Protein AF-A0A7V8JTK0-F1 (afdb_monomer_lite)

pLDDT: mean 87.04, std 17.35, range [39.47, 98.44]

Structure (mmCIF, N/CA/C/O backbone):
data_AF-A0A7V8JTK0-F1
#
_entry.id   AF-A0A7V8JTK0-F1
#
loop_
_atom_site.group_PDB
_atom_site.id
_atom_site.type_symbol
_atom_site.label_atom_id
_atom_site.label_alt_id
_atom_site.label_comp_id
_atom_site.label_asym_id
_atom_site.label_entity_id
_atom_site.label_seq_id
_atom_site.pdbx_PDB_ins_code
_atom_site.Cartn_x
_atom_site.Cartn_y
_atom_site.Cartn_z
_atom_site.occupancy
_atom_site.B_iso_or_equiv
_atom_site.auth_seq_id
_atom_site.auth_comp_id
_atom_site.auth_asym_id
_atom_site.auth_atom_id
_atom_site.pdbx_PDB_model_num
ATOM 1 N N . MET A 1 1 ? -65.163 29.186 31.761 1.00 43.88 1 MET A N 1
ATOM 2 C CA . MET A 1 1 ? -64.840 27.923 31.057 1.00 43.88 1 MET A CA 1
ATOM 3 C C . MET A 1 1 ? -64.205 28.254 29.710 1.00 43.88 1 MET A C 1
ATOM 5 O O . MET A 1 1 ? -64.921 28.645 28.799 1.00 43.88 1 MET A O 1
ATOM 9 N N . LYS A 1 2 ? -62.877 28.167 29.569 1.00 39.47 2 LYS A N 1
ATOM 10 C CA . LYS A 1 2 ? -62.209 28.242 28.259 1.00 39.47 2 LYS A CA 1
ATOM 11 C C . LYS A 1 2 ? -61.204 27.099 28.179 1.00 39.47 2 LYS A C 1
ATOM 13 O O . LYS A 1 2 ? -60.412 26.904 29.094 1.00 39.47 2 LYS A O 1
ATOM 18 N N . LYS A 1 3 ? -61.397 26.271 27.154 1.00 44.25 3 LYS A N 1
ATOM 19 C CA . LYS A 1 3 ? -60.852 24.924 27.010 1.00 44.25 3 LYS A CA 1
ATOM 20 C C . LYS A 1 3 ? -59.362 24.976 26.684 1.00 44.25 3 LYS A C 1
ATOM 22 O O . LYS A 1 3 ? -58.939 25.712 25.799 1.00 44.25 3 LYS A O 1
ATOM 27 N N . SER A 1 4 ? -58.626 24.159 27.426 1.00 45.88 4 SER A N 1
ATOM 28 C CA . SER A 1 4 ? -57.253 23.747 27.170 1.00 45.88 4 SER A CA 1
ATOM 29 C C . SER A 1 4 ? -57.135 23.122 25.777 1.00 45.88 4 SER A C 1
ATOM 31 O O . SER A 1 4 ? -57.953 22.278 25.411 1.00 45.88 4 SER A O 1
ATOM 33 N N . LEU A 1 5 ? -56.120 23.525 25.013 1.00 52.19 5 LEU A N 1
ATOM 34 C CA . LEU A 1 5 ? -55.656 22.802 23.832 1.00 52.19 5 LEU A CA 1
ATOM 35 C C . LEU A 1 5 ? -54.155 22.558 24.002 1.00 52.19 5 LEU A C 1
ATOM 37 O O . LEU A 1 5 ? -53.323 23.386 23.635 1.00 52.19 5 LEU A O 1
ATOM 41 N N . LEU A 1 6 ? -53.833 21.409 24.601 1.00 48.75 6 LEU A N 1
ATOM 42 C CA . LEU A 1 6 ? -52.505 20.803 24.561 1.00 48.75 6 LEU A CA 1
ATOM 43 C C . LEU A 1 6 ? -52.155 20.511 23.092 1.00 48.75 6 LEU A C 1
ATOM 45 O O . LEU A 1 6 ? -52.825 19.711 22.440 1.00 48.75 6 LEU A O 1
ATOM 49 N N . ARG A 1 7 ? -51.101 21.142 22.570 1.00 47.03 7 ARG A N 1
ATOM 50 C CA . ARG A 1 7 ? -50.445 20.723 21.326 1.00 47.03 7 ARG A CA 1
ATOM 51 C C . ARG A 1 7 ? -49.281 19.809 21.689 1.00 47.03 7 ARG A C 1
ATOM 53 O O . ARG A 1 7 ? -48.195 20.282 22.008 1.00 47.03 7 ARG A O 1
ATOM 60 N N . THR A 1 8 ? -49.518 18.504 21.647 1.00 52.25 8 THR A N 1
ATOM 61 C CA . THR A 1 8 ? -48.459 17.494 21.720 1.00 52.25 8 THR A CA 1
ATOM 62 C C . THR A 1 8 ? -47.742 17.458 20.373 1.00 52.25 8 THR A C 1
ATOM 64 O O . THR A 1 8 ? -48.261 16.912 19.403 1.00 52.25 8 THR A O 1
ATOM 67 N N . ALA A 1 9 ? -46.567 18.079 20.294 1.00 54.28 9 ALA A N 1
ATOM 68 C CA . ALA A 1 9 ? -45.661 17.914 19.165 1.00 54.28 9 ALA A CA 1
ATOM 69 C C . ALA A 1 9 ? -44.878 16.607 19.360 1.00 54.28 9 ALA A C 1
ATOM 71 O O . ALA A 1 9 ? -44.017 16.515 20.232 1.00 54.28 9 ALA A O 1
ATOM 72 N N . ILE A 1 10 ? -45.209 15.583 18.574 1.00 56.12 10 ILE A N 1
ATOM 73 C CA . ILE A 1 10 ? -44.443 14.336 18.516 1.00 56.12 10 ILE A CA 1
ATOM 74 C C . ILE A 1 10 ? -43.213 14.612 17.646 1.00 56.12 10 ILE A C 1
ATOM 76 O O . ILE A 1 10 ? -43.307 14.686 16.423 1.00 56.12 10 ILE A O 1
ATOM 80 N N . LEU A 1 11 ? -42.061 14.799 18.290 1.00 50.91 11 LEU A N 1
ATOM 81 C CA . LEU A 1 11 ? -40.754 14.741 17.641 1.00 50.91 11 LEU A CA 1
ATOM 82 C C . LEU A 1 11 ? -40.481 13.275 17.285 1.00 50.91 11 LEU A C 1
ATOM 84 O O . LEU A 1 11 ? -40.057 12.491 18.132 1.00 50.91 11 LEU A O 1
ATOM 88 N N . LEU A 1 12 ? -40.765 12.889 16.038 1.00 55.31 12 LEU A N 1
ATOM 89 C CA . LEU A 1 12 ? -40.257 11.637 15.484 1.00 55.31 12 LEU A CA 1
ATOM 90 C C . LEU A 1 12 ? -38.754 11.796 15.238 1.00 55.31 12 LEU A C 1
ATOM 92 O O . LEU A 1 12 ? -38.320 12.226 14.172 1.00 55.31 12 LEU A O 1
ATOM 96 N N . SER A 1 13 ? -37.960 11.453 16.246 1.00 51.97 13 SER A N 1
ATOM 97 C CA . SER A 1 13 ? -36.522 11.248 16.106 1.00 51.97 13 SER A CA 1
ATOM 98 C C . SER A 1 13 ? -36.294 9.953 15.327 1.00 51.97 13 SER A C 1
ATOM 100 O O . SER A 1 13 ? -36.211 8.870 15.904 1.00 51.97 13 SER A O 1
ATOM 102 N N . SER A 1 14 ? -36.228 10.041 14.002 1.00 52.00 14 SER A N 1
ATOM 103 C CA . SER A 1 14 ? -35.755 8.945 13.161 1.00 52.00 14 SER A CA 1
ATOM 104 C C . SER A 1 14 ? -34.258 8.745 13.404 1.00 52.00 14 SER A C 1
ATOM 106 O O . SER A 1 14 ? -33.421 9.401 12.785 1.00 52.00 14 SER A O 1
ATOM 108 N N . ALA A 1 15 ? -33.921 7.849 14.332 1.00 54.16 15 ALA A N 1
ATOM 109 C CA . ALA A 1 15 ? -32.590 7.275 14.438 1.00 54.16 15 ALA A CA 1
ATOM 110 C C . ALA A 1 15 ? -32.373 6.392 13.203 1.00 54.16 15 ALA A C 1
ATOM 112 O O . ALA A 1 15 ? -32.797 5.238 13.165 1.00 54.16 15 ALA A O 1
ATOM 113 N N . ALA A 1 16 ? -31.771 6.963 12.160 1.00 55.81 16 ALA A N 1
ATOM 114 C CA . ALA A 1 16 ? -31.259 6.184 11.048 1.00 55.81 16 ALA A CA 1
ATOM 115 C C . ALA A 1 16 ? -30.178 5.253 11.606 1.00 55.81 16 ALA A C 1
ATOM 117 O O . ALA A 1 16 ? -29.099 5.697 12.000 1.00 55.81 16 ALA A O 1
ATOM 118 N N . THR A 1 17 ? -30.481 3.963 11.685 1.00 53.53 17 THR A N 1
ATOM 119 C CA . THR A 1 17 ? -29.484 2.920 11.895 1.00 53.53 17 THR A CA 1
ATOM 120 C C . THR A 1 17 ? -28.593 2.892 10.657 1.00 53.53 17 THR A C 1
ATOM 122 O O . THR A 1 17 ? -28.874 2.197 9.684 1.00 53.53 17 THR A O 1
ATOM 125 N N . ALA A 1 18 ? -27.536 3.704 10.659 1.00 62.06 18 ALA A N 1
ATOM 126 C CA . ALA A 1 18 ? -26.478 3.595 9.668 1.00 62.06 18 ALA A CA 1
ATOM 127 C C . ALA A 1 18 ? -25.887 2.184 9.790 1.00 62.06 18 ALA A C 1
ATOM 129 O O . ALA A 1 18 ? -25.255 1.856 10.795 1.00 62.06 18 ALA A O 1
ATOM 130 N N . GLN A 1 19 ? -26.159 1.319 8.809 1.00 68.00 19 GLN A N 1
ATOM 131 C CA . GLN A 1 19 ? -25.481 0.031 8.725 1.00 68.00 19 GLN A CA 1
ATOM 132 C C . GLN A 1 19 ? -23.994 0.311 8.526 1.00 68.00 19 GLN A C 1
ATOM 134 O O . GLN A 1 19 ? -23.615 1.069 7.634 1.00 68.00 19 GLN A O 1
ATOM 139 N N . ALA A 1 20 ? -23.167 -0.265 9.395 1.00 79.94 20 ALA A N 1
ATOM 140 C CA . ALA A 1 20 ? -21.726 -0.182 9.258 1.00 79.94 20 ALA A CA 1
ATOM 141 C C . ALA A 1 20 ? -21.327 -0.901 7.966 1.00 79.94 20 ALA A C 1
ATOM 143 O O . ALA A 1 20 ? -21.554 -2.102 7.822 1.00 79.94 20 ALA A O 1
ATOM 144 N N . GLU A 1 21 ? -20.773 -0.153 7.018 1.00 91.50 21 GLU A N 1
ATOM 145 C CA . GLU A 1 21 ? -20.293 -0.703 5.759 1.00 91.50 21 GLU A CA 1
ATOM 146 C C . GLU A 1 21 ? -19.117 -1.656 6.025 1.00 91.50 21 GLU A C 1
ATOM 148 O O . GLU A 1 21 ? -18.207 -1.341 6.798 1.00 91.50 21 GLU A O 1
ATOM 153 N N . THR A 1 22 ? -19.128 -2.832 5.397 1.00 93.00 22 THR A N 1
ATOM 154 C CA . THR A 1 22 ? -18.057 -3.829 5.522 1.00 93.00 22 THR A CA 1
ATOM 155 C C . THR A 1 22 ? -17.497 -4.214 4.165 1.00 93.00 22 THR A C 1
ATOM 157 O O . THR A 1 22 ? -18.249 -4.316 3.199 1.00 93.00 22 THR A O 1
ATOM 160 N N . VAL A 1 23 ? -16.203 -4.518 4.118 1.00 94.25 23 VAL A N 1
ATOM 161 C CA . VAL A 1 23 ? -15.498 -5.013 2.933 1.00 94.25 23 VAL A CA 1
ATOM 162 C C . VAL A 1 23 ? -14.841 -6.359 3.241 1.00 94.25 23 VAL A C 1
ATOM 164 O O . VAL A 1 23 ? -14.305 -6.553 4.334 1.00 94.25 23 VAL A O 1
ATOM 167 N N . LEU A 1 24 ? -14.915 -7.294 2.293 1.00 95.31 24 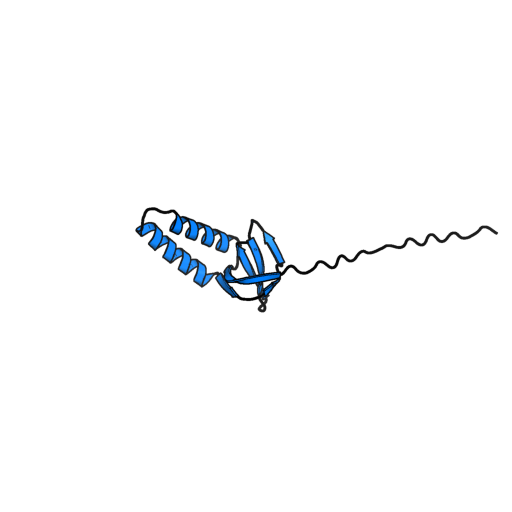LEU A N 1
ATOM 168 C CA . LEU A 1 24 ? -14.167 -8.550 2.320 1.00 95.31 24 LEU A CA 1
ATOM 169 C C . LEU A 1 24 ? -12.878 -8.351 1.522 1.00 95.31 24 LEU A C 1
ATOM 171 O O . LEU A 1 24 ? -12.947 -8.015 0.345 1.00 95.31 24 LEU A O 1
ATOM 175 N N . LEU A 1 25 ? -11.738 -8.558 2.172 1.00 94.75 25 LEU A N 1
ATOM 176 C CA . LEU A 1 25 ? -10.410 -8.437 1.576 1.00 94.75 25 LEU A CA 1
ATOM 177 C C . LEU A 1 25 ? -9.757 -9.813 1.462 1.00 94.75 25 LEU A C 1
ATOM 179 O O . LEU A 1 25 ? -9.926 -10.655 2.353 1.00 94.75 25 LEU A O 1
ATOM 183 N N . ASP A 1 26 ? -8.996 -10.020 0.392 1.00 94.75 26 ASP A N 1
ATOM 184 C CA . ASP A 1 26 ? -8.293 -11.273 0.108 1.00 94.75 26 ASP A CA 1
ATOM 185 C C . ASP A 1 26 ? -6.841 -11.009 -0.308 1.00 94.75 26 ASP A C 1
ATOM 187 O O . ASP A 1 26 ? -6.457 -11.093 -1.473 1.00 94.75 26 ASP A O 1
ATOM 191 N N . GLY A 1 27 ? -6.019 -10.639 0.677 1.00 93.38 27 GLY A N 1
ATOM 192 C CA . GLY A 1 27 ? -4.605 -10.333 0.458 1.00 93.38 27 GLY A CA 1
ATOM 193 C C . GLY A 1 27 ? -4.358 -8.900 -0.017 1.00 93.38 27 GLY A C 1
ATOM 194 O O . GLY A 1 27 ? -3.242 -8.569 -0.421 1.00 93.38 27 GLY A O 1
ATOM 195 N N . ASP A 1 28 ? -5.374 -8.040 0.056 1.00 95.12 28 ASP A N 1
ATOM 196 C CA . ASP A 1 28 ? -5.266 -6.618 -0.240 1.00 95.12 28 ASP A CA 1
ATOM 197 C C . ASP A 1 28 ? -4.238 -5.931 0.655 1.00 95.12 28 ASP A C 1
ATOM 199 O O . ASP A 1 28 ? -4.047 -6.274 1.821 1.00 95.12 28 ASP A O 1
ATOM 203 N N . ILE A 1 29 ? -3.573 -4.915 0.113 1.00 95.88 29 ILE A N 1
ATOM 204 C CA . ILE A 1 29 ? -2.543 -4.182 0.847 1.00 95.88 29 ILE A CA 1
ATOM 205 C C . ILE A 1 29 ? -3.125 -2.878 1.382 1.00 95.88 29 ILE A C 1
ATOM 207 O O . ILE A 1 29 ? -3.455 -1.971 0.607 1.00 95.88 29 ILE A O 1
ATOM 211 N N . GLY A 1 30 ? -3.196 -2.783 2.709 1.00 96.62 30 GLY A N 1
ATOM 212 C CA . GLY A 1 30 ? -3.505 -1.552 3.425 1.00 96.62 30 GLY A CA 1
ATOM 213 C C . GLY A 1 30 ? -2.233 -0.875 3.927 1.00 96.62 30 GLY A C 1
ATOM 214 O O . GLY A 1 30 ? -1.360 -1.539 4.480 1.00 96.62 30 GLY A O 1
ATOM 215 N N . CYS A 1 31 ? -2.130 0.442 3.768 1.00 97.56 31 CYS A N 1
ATOM 216 C CA . CYS A 1 31 ? -0.984 1.226 4.236 1.00 97.56 31 CYS A CA 1
ATOM 217 C C . CYS A 1 31 ? -1.380 2.247 5.306 1.00 97.56 31 CYS A C 1
ATOM 219 O O . CYS A 1 31 ? -2.516 2.716 5.340 1.00 97.56 31 CYS A O 1
ATOM 221 N N . GLU A 1 32 ? -0.429 2.641 6.149 1.00 96.62 32 GLU A N 1
ATOM 222 C CA . GLU A 1 32 ? -0.647 3.558 7.284 1.00 96.62 32 GLU A CA 1
ATOM 223 C C . GLU A 1 32 ? -1.170 4.954 6.894 1.00 96.62 32 GLU A C 1
ATOM 225 O O . GLU A 1 32 ? -1.736 5.675 7.715 1.00 96.62 32 GLU A O 1
ATOM 230 N N . SER A 1 33 ? -1.001 5.362 5.633 1.00 96.62 33 SER A N 1
ATOM 231 C CA . SER A 1 33 ? -1.450 6.666 5.153 1.00 96.62 33 SER A CA 1
ATOM 232 C C . SER A 1 33 ? -1.857 6.652 3.684 1.00 96.62 33 SER A C 1
ATOM 234 O O . SER A 1 33 ? -1.367 5.859 2.873 1.00 96.62 33 SER A O 1
ATOM 236 N N . THR A 1 34 ? -2.706 7.614 3.320 1.00 96.44 34 THR A N 1
ATOM 237 C CA . THR A 1 34 ? -3.099 7.870 1.928 1.00 96.44 34 THR A CA 1
ATOM 238 C C . THR A 1 34 ? -1.889 8.167 1.044 1.00 96.44 34 THR A C 1
ATOM 240 O O . THR A 1 34 ? -1.810 7.669 -0.076 1.00 96.44 34 THR A O 1
ATOM 243 N N . LYS A 1 35 ? -0.902 8.917 1.556 1.00 96.88 35 LYS A N 1
ATOM 244 C CA . LYS A 1 35 ? 0.335 9.252 0.835 1.00 96.88 35 LYS A CA 1
ATOM 245 C C . LYS A 1 35 ? 1.139 8.004 0.471 1.00 96.88 35 LYS A C 1
ATOM 247 O O . LYS A 1 35 ? 1.603 7.890 -0.665 1.00 96.88 35 LYS A O 1
ATOM 252 N N . VAL A 1 36 ? 1.303 7.076 1.414 1.00 97.69 36 VAL A N 1
ATOM 253 C CA . VAL A 1 36 ? 2.015 5.813 1.169 1.00 97.69 36 VAL A CA 1
ATOM 254 C C . VAL A 1 36 ? 1.259 4.980 0.136 1.00 97.69 36 VAL A C 1
ATOM 25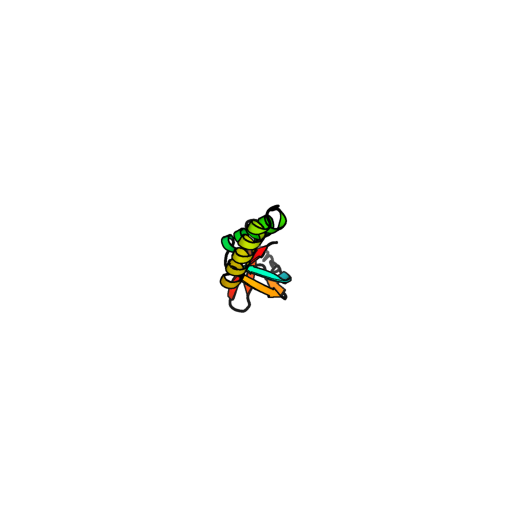6 O O . VAL A 1 36 ? 1.860 4.557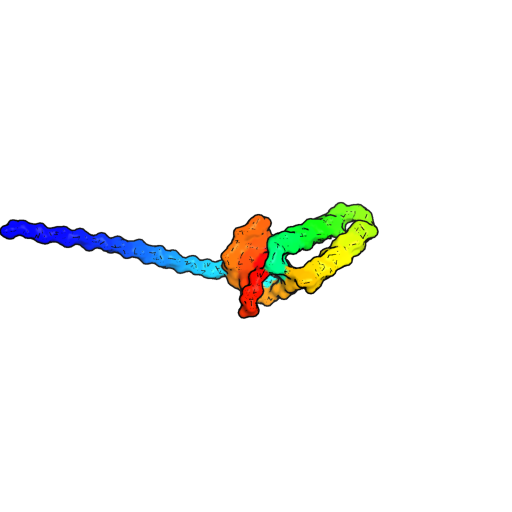 -0.850 1.00 97.69 36 VAL A O 1
ATOM 259 N N . GLN A 1 37 ? -0.060 4.824 0.291 1.00 97.19 37 GLN A N 1
ATOM 260 C CA . GLN A 1 37 ? -0.861 4.031 -0.646 1.00 97.19 37 GLN A CA 1
ATOM 261 C C . GLN A 1 37 ? -0.843 4.617 -2.066 1.00 97.19 37 GLN A C 1
ATOM 263 O O . GLN A 1 37 ? -0.685 3.889 -3.045 1.00 97.19 37 GLN A O 1
ATOM 268 N N . GLN A 1 38 ? -0.912 5.943 -2.197 1.00 96.50 38 GLN A N 1
ATOM 269 C CA . GLN A 1 38 ? -0.787 6.625 -3.487 1.00 96.50 38 GLN A CA 1
ATOM 270 C C . GLN A 1 38 ? 0.598 6.433 -4.110 1.00 96.50 38 GLN A C 1
ATOM 272 O O . GLN A 1 38 ? 0.692 6.160 -5.306 1.00 96.50 38 GLN A O 1
ATOM 277 N N . SER A 1 39 ? 1.663 6.520 -3.309 1.00 97.56 39 SER A N 1
ATOM 278 C CA . SER A 1 39 ? 3.035 6.281 -3.779 1.00 97.56 39 SER A CA 1
ATOM 279 C C . SER A 1 39 ? 3.194 4.846 -4.293 1.00 97.56 39 SER A C 1
ATOM 281 O O . SER A 1 39 ? 3.709 4.636 -5.389 1.00 97.56 39 SER A O 1
ATOM 283 N N . ARG A 1 40 ? 2.653 3.863 -3.562 1.00 97.50 40 ARG A N 1
ATOM 284 C CA . ARG A 1 40 ? 2.625 2.448 -3.960 1.00 97.50 40 ARG A CA 1
ATOM 285 C C . ARG A 1 40 ? 1.899 2.234 -5.295 1.00 97.50 40 ARG A C 1
ATOM 287 O O . ARG A 1 40 ? 2.416 1.540 -6.173 1.00 97.50 40 ARG A O 1
ATOM 294 N N . VAL A 1 41 ? 0.736 2.858 -5.487 1.00 96.19 41 VAL A N 1
ATOM 295 C CA . VAL A 1 41 ? -0.016 2.796 -6.756 1.00 96.19 41 VAL A CA 1
ATOM 296 C C . VAL A 1 41 ? 0.769 3.431 -7.907 1.00 96.19 41 VAL A C 1
ATOM 298 O O . VAL A 1 41 ? 0.829 2.863 -8.998 1.00 96.19 41 VAL A O 1
ATOM 301 N N . GLN A 1 42 ? 1.404 4.583 -7.678 1.00 97.06 42 GLN A N 1
ATOM 302 C CA . GLN A 1 42 ? 2.222 5.253 -8.692 1.00 97.06 42 GLN A CA 1
ATOM 303 C C . GLN A 1 42 ? 3.423 4.400 -9.109 1.00 97.06 42 GLN A C 1
ATOM 305 O O . GLN A 1 42 ? 3.636 4.203 -10.303 1.00 97.06 42 GLN A O 1
ATOM 310 N N . MET A 1 43 ? 4.164 3.839 -8.151 1.00 98.25 43 MET A N 1
ATOM 311 C CA . MET A 1 43 ? 5.291 2.940 -8.425 1.00 98.25 43 MET A CA 1
ATOM 312 C C . MET A 1 43 ? 4.842 1.695 -9.196 1.00 98.25 43 MET A C 1
ATOM 314 O O . MET A 1 43 ? 5.456 1.339 -10.198 1.00 98.25 43 MET A O 1
ATOM 318 N N . THR A 1 44 ? 3.720 1.086 -8.797 1.00 97.12 44 THR A N 1
ATOM 319 C CA . THR A 1 44 ? 3.126 -0.051 -9.521 1.00 97.12 44 THR A CA 1
ATOM 320 C C . THR A 1 44 ? 2.813 0.326 -10.971 1.00 97.12 44 THR A C 1
ATOM 322 O O . THR A 1 44 ? 3.178 -0.398 -11.895 1.00 97.12 44 THR A O 1
ATOM 325 N N . ARG A 1 45 ? 2.216 1.504 -11.200 1.00 97.50 45 ARG A N 1
ATOM 326 C CA . ARG A 1 45 ? 1.949 2.011 -12.553 1.00 97.50 45 ARG A CA 1
ATOM 327 C C . ARG A 1 45 ? 3.235 2.202 -13.354 1.00 97.50 45 ARG A C 1
ATOM 329 O O . ARG A 1 45 ? 3.265 1.830 -14.523 1.00 97.50 45 ARG A O 1
ATOM 336 N N . VAL A 1 46 ? 4.292 2.750 -12.755 1.00 97.94 46 VAL A N 1
ATOM 337 C CA . VAL A 1 46 ? 5.591 2.911 -13.429 1.00 97.94 46 VAL A CA 1
ATOM 338 C C . VAL A 1 46 ? 6.168 1.551 -13.826 1.00 97.94 46 VAL A C 1
ATOM 340 O O . VAL A 1 46 ? 6.580 1.390 -14.969 1.00 97.94 46 VAL A O 1
ATOM 343 N N . ILE A 1 47 ? 6.126 0.546 -12.947 1.00 98.00 47 ILE A N 1
ATOM 344 C CA . ILE A 1 47 ? 6.593 -0.816 -13.262 1.00 98.00 47 ILE A CA 1
ATOM 345 C C . ILE A 1 47 ? 5.819 -1.406 -14.451 1.00 98.00 47 ILE A C 1
ATOM 347 O O . ILE A 1 47 ? 6.417 -2.007 -15.345 1.00 98.00 47 ILE A O 1
ATOM 351 N N . MET A 1 48 ? 4.500 -1.204 -14.490 1.00 97.50 48 MET A N 1
ATOM 352 C CA . MET A 1 48 ? 3.641 -1.715 -15.563 1.00 97.50 48 MET A CA 1
ATOM 353 C C . MET A 1 48 ? 3.836 -0.997 -16.904 1.00 97.50 48 MET A C 1
ATOM 355 O O . MET A 1 48 ? 3.629 -1.613 -17.945 1.00 97.50 48 MET A O 1
ATOM 359 N N . THR A 1 49 ? 4.202 0.288 -16.889 1.00 97.62 49 THR A N 1
ATOM 360 C CA . THR A 1 49 ? 4.190 1.151 -18.088 1.00 97.62 49 THR A CA 1
ATOM 361 C C . THR A 1 49 ? 5.567 1.538 -18.609 1.00 97.62 49 THR A C 1
ATOM 363 O O . THR A 1 49 ? 5.669 1.979 -19.746 1.00 97.62 49 THR A O 1
ATOM 366 N N . ALA A 1 50 ? 6.629 1.391 -17.816 1.00 95.94 50 ALA A N 1
ATOM 367 C CA . ALA A 1 50 ? 7.978 1.677 -18.284 1.00 95.94 50 ALA A CA 1
ATOM 368 C C . ALA A 1 50 ? 8.398 0.687 -19.383 1.00 95.94 50 ALA A C 1
ATOM 370 O O . ALA A 1 50 ? 8.107 -0.505 -19.302 1.00 95.94 50 ALA A O 1
ATOM 371 N N . ASP A 1 51 ? 9.167 1.154 -20.361 1.00 96.62 51 ASP A N 1
ATOM 372 C CA . ASP A 1 51 ? 9.782 0.276 -21.368 1.00 96.62 51 ASP A CA 1
ATOM 373 C C . ASP A 1 51 ? 11.174 -0.210 -20.930 1.00 96.62 51 ASP A C 1
ATOM 375 O O . ASP A 1 51 ? 11.655 -1.256 -21.361 1.00 96.62 51 ASP A O 1
ATOM 379 N N . ASN A 1 52 ? 11.821 0.524 -20.019 1.00 96.31 52 ASN A N 1
ATOM 380 C CA . ASN A 1 52 ? 13.167 0.229 -19.540 1.00 96.31 52 ASN A CA 1
ATOM 381 C C . ASN A 1 52 ? 13.168 -0.775 -18.374 1.00 96.31 52 ASN A C 1
ATOM 383 O O . ASN A 1 52 ? 12.674 -0.471 -17.284 1.00 96.31 52 ASN A O 1
ATOM 387 N N . ALA A 1 53 ? 13.820 -1.925 -18.569 1.00 96.94 53 ALA A N 1
ATOM 388 C CA . ALA A 1 53 ? 13.994 -2.952 -17.541 1.00 96.94 53 ALA A CA 1
ATOM 389 C C . ALA A 1 53 ? 14.727 -2.433 -16.290 1.00 96.94 53 ALA A C 1
ATOM 391 O O . ALA A 1 53 ? 14.298 -2.709 -15.174 1.00 96.94 53 ALA A O 1
ATOM 392 N N . GLN A 1 54 ? 15.764 -1.601 -16.446 1.00 97.88 54 GLN A N 1
ATOM 393 C CA . GLN A 1 54 ? 16.504 -1.064 -15.297 1.00 97.88 54 GLN A CA 1
ATOM 394 C C . GLN A 1 54 ? 15.623 -0.159 -14.420 1.00 97.88 54 GLN A C 1
ATOM 396 O O . GLN A 1 54 ? 15.723 -0.190 -13.192 1.00 97.88 54 GLN A O 1
ATOM 401 N N . THR A 1 55 ? 14.735 0.627 -15.037 1.00 97.56 55 THR A N 1
ATOM 402 C CA . THR A 1 55 ? 13.755 1.444 -14.309 1.00 97.56 55 THR A CA 1
ATOM 403 C C . THR A 1 55 ? 12.756 0.561 -13.570 1.00 97.56 55 THR A C 1
ATOM 405 O O . THR A 1 55 ? 12.486 0.821 -12.400 1.00 97.56 55 THR A O 1
ATOM 408 N N . LYS A 1 56 ? 12.247 -0.506 -14.205 1.00 98.25 56 LYS A N 1
ATOM 409 C CA . LYS A 1 56 ? 11.342 -1.459 -13.541 1.00 98.25 56 LYS A CA 1
ATOM 410 C C . LYS A 1 56 ? 11.991 -2.088 -12.320 1.00 98.25 56 LYS A C 1
ATOM 412 O O . LYS A 1 56 ? 11.376 -2.096 -11.258 1.00 98.25 56 LYS A O 1
ATOM 417 N N . ASP A 1 57 ? 13.228 -2.552 -12.445 1.00 98.31 57 ASP A N 1
ATOM 418 C CA . ASP A 1 57 ? 13.952 -3.191 -11.347 1.00 98.31 57 ASP A CA 1
ATOM 419 C C . ASP A 1 57 ? 14.184 -2.230 -10.181 1.00 98.31 57 ASP A C 1
ATOM 421 O O . ASP A 1 57 ? 13.981 -2.592 -9.021 1.00 98.31 57 ASP A O 1
ATOM 425 N N . GLN A 1 58 ? 14.584 -0.991 -10.479 1.00 98.19 58 GLN A N 1
ATOM 426 C CA . GLN A 1 58 ? 14.797 0.023 -9.452 1.00 98.19 58 GLN A CA 1
ATOM 427 C C . GLN A 1 58 ? 13.500 0.352 -8.708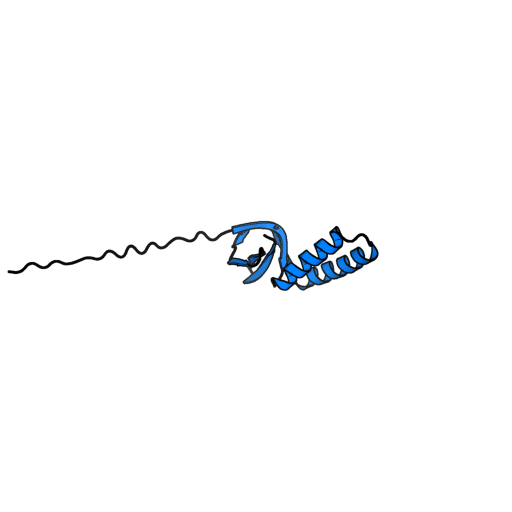 1.00 98.19 58 GLN A C 1
ATOM 429 O O . GLN A 1 58 ? 13.463 0.276 -7.481 1.00 98.19 58 GLN A O 1
ATOM 434 N N . VAL A 1 59 ? 12.423 0.637 -9.443 1.00 98.38 59 VAL A N 1
ATOM 435 C CA . VAL A 1 59 ? 11.127 0.984 -8.846 1.00 98.38 59 VAL A CA 1
ATOM 436 C C . VAL A 1 59 ? 10.512 -0.213 -8.119 1.00 98.38 59 VAL A C 1
ATOM 438 O O . VAL A 1 59 ? 9.873 -0.035 -7.089 1.00 98.38 59 VAL A O 1
ATOM 441 N N . THR A 1 60 ? 10.745 -1.442 -8.584 1.00 98.44 60 THR A N 1
ATOM 442 C CA . THR A 1 60 ? 10.300 -2.658 -7.883 1.00 98.44 60 THR A CA 1
ATOM 443 C C . THR A 1 60 ? 10.963 -2.780 -6.514 1.00 98.44 60 THR A C 1
ATOM 445 O O . THR A 1 60 ? 10.279 -3.059 -5.531 1.00 98.44 60 THR A O 1
ATOM 448 N N . ARG A 1 61 ? 12.274 -2.521 -6.411 1.00 98.38 61 ARG A N 1
ATOM 449 C CA . ARG A 1 61 ? 12.972 -2.522 -5.113 1.00 98.38 61 ARG A CA 1
ATOM 450 C C . ARG A 1 61 ? 12.427 -1.448 -4.174 1.00 98.38 61 ARG A C 1
ATOM 452 O O . ARG A 1 61 ? 12.180 -1.737 -3.007 1.00 98.38 61 ARG A O 1
ATOM 459 N N . GLU A 1 62 ? 12.199 -0.242 -4.685 1.00 98.31 62 GLU A N 1
ATOM 460 C CA . GLU A 1 62 ? 11.611 0.859 -3.911 1.00 98.31 62 GLU A CA 1
ATOM 461 C C . GLU A 1 62 ? 10.187 0.537 -3.446 1.00 98.31 62 GLU A C 1
ATOM 463 O O . GLU A 1 62 ? 9.838 0.791 -2.295 1.00 98.31 62 GLU A O 1
ATOM 468 N N . LEU A 1 63 ? 9.380 -0.084 -4.309 1.00 98.25 63 LEU A N 1
ATOM 469 C CA . LEU A 1 63 ? 8.024 -0.515 -3.990 1.00 98.25 63 LEU A CA 1
ATOM 470 C C . LEU A 1 63 ? 8.006 -1.559 -2.870 1.00 98.25 63 LEU A C 1
ATOM 472 O O . LEU A 1 63 ? 7.177 -1.468 -1.962 1.00 98.25 63 LEU A O 1
ATOM 476 N N . VAL A 1 64 ? 8.909 -2.542 -2.928 1.00 98.06 64 VAL A N 1
ATOM 477 C CA . VAL A 1 64 ? 9.049 -3.574 -1.892 1.00 98.06 64 VAL A CA 1
ATOM 478 C C . VAL A 1 64 ? 9.471 -2.945 -0.566 1.00 98.06 64 VAL A C 1
ATOM 480 O O . VAL A 1 64 ? 8.846 -3.222 0.458 1.00 98.06 64 VAL A O 1
ATOM 483 N N . ASP A 1 65 ? 10.467 -2.056 -0.577 1.00 98.31 65 ASP A N 1
ATOM 484 C CA . ASP A 1 65 ? 10.931 -1.361 0.628 1.00 98.31 65 ASP A CA 1
ATOM 485 C C . ASP A 1 65 ? 9.816 -0.504 1.251 1.00 98.31 65 ASP A C 1
ATOM 487 O O . ASP A 1 65 ? 9.504 -0.663 2.433 1.00 98.31 65 ASP A O 1
ATOM 491 N N . LEU A 1 66 ? 9.135 0.318 0.442 1.00 98.12 66 LEU A N 1
ATOM 492 C CA . LEU A 1 66 ? 7.995 1.134 0.868 1.00 98.12 66 LEU A CA 1
ATOM 493 C C . LEU A 1 66 ? 6.887 0.267 1.478 1.00 98.12 66 LEU A C 1
ATOM 495 O O . LEU A 1 66 ? 6.369 0.595 2.546 1.00 98.12 66 LEU A O 1
ATOM 499 N N . THR A 1 67 ? 6.527 -0.829 0.807 1.00 97.25 67 THR A N 1
ATOM 500 C CA . THR A 1 67 ? 5.441 -1.715 1.244 1.00 97.25 67 THR A CA 1
ATOM 501 C C . THR A 1 67 ? 5.802 -2.410 2.553 1.00 97.25 67 THR A C 1
ATOM 503 O O . THR A 1 67 ? 5.003 -2.390 3.481 1.00 97.25 67 THR A O 1
ATOM 506 N N . SER A 1 68 ? 7.011 -2.968 2.663 1.00 97.19 68 SER A N 1
ATOM 507 C CA . SER A 1 68 ? 7.445 -3.711 3.855 1.00 97.19 68 SER A CA 1
ATOM 508 C C . SER A 1 68 ? 7.491 -2.865 5.130 1.00 97.19 68 SER A C 1
ATOM 510 O O . SER A 1 68 ? 7.283 -3.389 6.221 1.00 97.19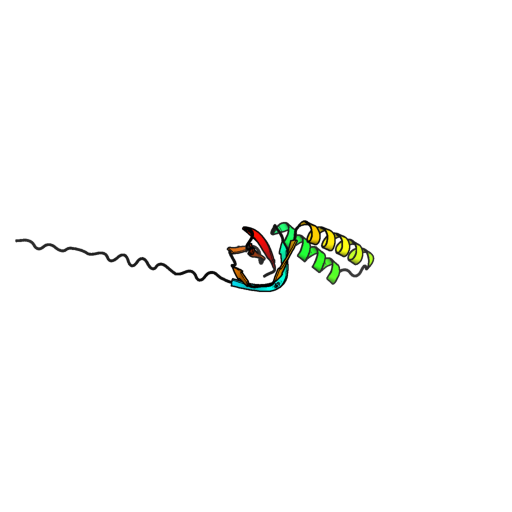 68 SER A O 1
ATOM 512 N N . LYS A 1 69 ? 7.753 -1.559 4.999 1.00 97.44 69 LYS A N 1
ATOM 513 C CA . LYS A 1 69 ? 7.874 -0.637 6.135 1.00 97.44 69 LYS A CA 1
ATOM 514 C C . LYS A 1 69 ? 6.548 -0.039 6.591 1.00 97.44 69 LYS A C 1
ATOM 516 O O . LYS A 1 69 ? 6.422 0.293 7.762 1.00 97.44 69 LYS A O 1
ATOM 521 N N . ASN A 1 70 ? 5.597 0.142 5.675 1.00 98.00 70 ASN A N 1
ATOM 522 C CA . ASN A 1 70 ? 4.456 1.040 5.896 1.00 98.00 70 ASN A CA 1
ATOM 523 C C . ASN A 1 70 ? 3.093 0.396 5.603 1.00 98.00 70 ASN A C 1
ATOM 525 O O . ASN A 1 70 ? 2.057 1.057 5.716 1.00 98.00 70 ASN A O 1
ATOM 529 N N . CYS A 1 71 ? 3.078 -0.858 5.151 1.00 97.06 71 CYS A N 1
ATOM 530 C CA . CYS A 1 71 ? 1.869 -1.527 4.700 1.00 97.06 71 CYS A CA 1
ATOM 531 C C . CYS A 1 71 ? 1.795 -2.961 5.211 1.00 97.06 71 CYS A C 1
ATOM 533 O O . CYS A 1 71 ? 2.805 -3.597 5.504 1.00 97.06 71 CYS A O 1
ATOM 535 N N . VAL A 1 72 ? 0.574 -3.480 5.275 1.00 95.69 72 VAL A N 1
ATOM 536 C CA . VAL A 1 72 ? 0.291 -4.844 5.710 1.00 95.69 72 VAL A CA 1
ATOM 537 C C . VAL A 1 72 ? -0.684 -5.520 4.745 1.00 95.69 72 VAL A C 1
ATOM 539 O O . VAL A 1 72 ? -1.582 -4.854 4.215 1.00 95.69 72 VAL A O 1
ATOM 542 N N . PRO A 1 73 ? -0.523 -6.831 4.499 1.00 95.69 73 PRO A N 1
ATOM 543 C CA . PRO A 1 73 ? -1.538 -7.617 3.820 1.00 95.69 73 PRO A CA 1
ATOM 544 C C . PRO A 1 73 ? -2.750 -7.811 4.733 1.00 95.69 73 PRO A C 1
ATOM 546 O O . PRO A 1 73 ? -2.619 -8.022 5.941 1.00 95.69 73 PRO A O 1
ATOM 549 N N . LEU A 1 74 ? -3.936 -7.742 4.145 1.00 94.31 74 LEU A N 1
ATOM 550 C CA . LEU A 1 74 ? -5.214 -7.810 4.829 1.00 94.31 74 LEU A CA 1
ATOM 551 C C . LEU A 1 74 ? -6.069 -8.901 4.199 1.00 94.31 74 LEU A C 1
ATOM 553 O O . LEU A 1 74 ? -6.321 -8.901 2.997 1.00 94.31 74 LEU A O 1
ATOM 557 N N . SER A 1 75 ? -6.560 -9.802 5.042 1.00 95.44 75 SER A N 1
ATOM 558 C CA . SER A 1 75 ? -7.495 -10.848 4.641 1.00 95.44 75 SER A CA 1
ATOM 559 C C . SER A 1 75 ? -8.608 -10.957 5.676 1.00 95.44 75 SER A C 1
ATOM 561 O O . SER A 1 75 ? -8.353 -10.944 6.883 1.00 95.44 75 SER A O 1
ATOM 563 N N . GLY A 1 76 ? -9.848 -11.065 5.206 1.00 94.50 76 GLY A N 1
ATOM 564 C CA . GLY A 1 76 ? -11.042 -11.153 6.041 1.00 94.50 76 GLY A CA 1
ATOM 565 C C . GLY A 1 76 ? -11.960 -9.939 5.919 1.00 94.50 76 GLY A C 1
ATOM 566 O O . GLY A 1 76 ? -11.880 -9.166 4.968 1.00 94.50 76 GLY A O 1
ATOM 567 N N . ILE A 1 77 ? -12.883 -9.805 6.872 1.00 94.50 77 ILE A N 1
ATOM 568 C CA . ILE A 1 77 ? -13.936 -8.784 6.843 1.00 94.50 77 ILE A CA 1
ATOM 569 C C . ILE A 1 77 ? -13.528 -7.594 7.711 1.00 94.50 77 ILE A C 1
ATOM 571 O O . ILE A 1 77 ? -13.227 -7.760 8.896 1.00 94.50 77 ILE A O 1
ATOM 575 N N . PHE A 1 78 ? -13.576 -6.396 7.132 1.00 94.50 78 PHE A N 1
ATOM 576 C CA . PHE A 1 78 ? -13.236 -5.140 7.795 1.00 94.50 78 PHE A CA 1
ATOM 577 C C . PHE A 1 78 ? -14.383 -4.142 7.707 1.00 94.50 78 PHE A C 1
ATOM 579 O O . PHE A 1 78 ? -15.096 -4.085 6.709 1.00 94.50 78 PHE A O 1
ATOM 586 N N . THR A 1 79 ? -14.543 -3.323 8.744 1.00 93.06 79 THR A N 1
ATOM 587 C CA . THR A 1 79 ? -15.505 -2.217 8.734 1.00 93.06 79 THR A CA 1
ATOM 588 C C . THR A 1 79 ? -14.877 -0.987 8.093 1.00 93.06 79 THR A C 1
ATOM 590 O O . THR A 1 79 ? -13.845 -0.494 8.561 1.00 93.06 79 THR A O 1
ATOM 593 N N . VAL A 1 80 ? -15.536 -0.459 7.066 1.00 93.62 80 VAL A N 1
ATOM 594 C CA . VAL A 1 80 ? -15.152 0.784 6.401 1.00 93.62 80 VAL A CA 1
ATOM 595 C C . VAL A 1 80 ? -15.494 1.957 7.318 1.00 93.62 80 VAL A C 1
ATOM 597 O O . VAL A 1 80 ? -16.618 2.106 7.787 1.00 93.62 80 VAL A O 1
ATOM 600 N N . GLN A 1 81 ? -14.491 2.779 7.605 1.00 94.00 81 GLN A N 1
ATOM 601 C CA . GLN A 1 81 ? -14.596 3.953 8.477 1.00 94.00 81 GLN A CA 1
ATOM 602 C C . GLN A 1 81 ? -14.786 5.248 7.689 1.00 94.00 81 GLN A C 1
ATOM 604 O O . GLN A 1 81 ? -15.197 6.265 8.241 1.00 94.00 81 GLN A O 1
ATOM 609 N N . GLY A 1 82 ? -14.427 5.240 6.410 1.00 92.88 82 GLY A N 1
ATOM 610 C CA . GLY A 1 82 ? -14.498 6.414 5.563 1.00 92.88 82 GLY A CA 1
ATOM 611 C C . GLY A 1 82 ? -13.838 6.181 4.218 1.00 92.88 82 GLY A C 1
ATOM 612 O O . GLY A 1 82 ? -13.209 5.150 3.976 1.00 92.88 82 GLY A O 1
ATOM 613 N N . ARG A 1 83 ? -14.007 7.165 3.343 1.00 93.62 83 ARG A N 1
ATOM 614 C CA . ARG A 1 83 ? -13.549 7.140 1.959 1.00 93.62 83 ARG A CA 1
ATOM 615 C C . ARG A 1 83 ? -12.892 8.477 1.659 1.00 93.62 83 ARG A C 1
ATOM 617 O O . ARG A 1 83 ? -13.467 9.522 1.955 1.00 93.62 83 ARG A O 1
ATOM 624 N N . GLU A 1 84 ? -11.695 8.460 1.091 1.00 92.12 84 GLU A N 1
ATOM 625 C CA . GLU A 1 84 ? -10.994 9.685 0.709 1.00 92.12 84 GLU A CA 1
ATOM 626 C C . GLU A 1 84 ? -10.175 9.448 -0.558 1.00 92.12 84 GLU A C 1
ATOM 628 O O . GLU A 1 84 ? -9.353 8.540 -0.606 1.00 92.12 84 GLU A O 1
ATOM 633 N N . ARG A 1 85 ? -10.360 10.298 -1.580 1.00 88.00 85 ARG A N 1
ATOM 634 C CA . ARG A 1 85 ? -9.554 10.289 -2.820 1.00 88.00 85 ARG A CA 1
ATOM 635 C C . ARG A 1 85 ? -9.478 8.904 -3.497 1.00 88.00 85 ARG A C 1
ATOM 637 O O . ARG A 1 85 ? -8.420 8.532 -4.000 1.00 88.00 85 ARG A O 1
ATOM 644 N N . GLY A 1 86 ? -10.584 8.154 -3.499 1.00 90.44 86 GLY A N 1
ATOM 645 C CA . GLY A 1 86 ? -10.650 6.794 -4.059 1.00 90.44 86 GLY A CA 1
ATOM 646 C C . GLY A 1 86 ? -9.946 5.727 -3.213 1.00 90.44 86 GLY A C 1
ATOM 647 O O . GLY A 1 86 ? -9.565 4.685 -3.737 1.00 90.44 86 GLY A O 1
ATOM 648 N N . LEU A 1 87 ? -9.709 6.010 -1.929 1.00 95.44 87 LEU A N 1
ATOM 649 C CA . LEU A 1 87 ? -9.162 5.067 -0.960 1.00 95.44 87 LEU A CA 1
ATOM 650 C C . LEU A 1 87 ? -10.189 4.769 0.130 1.00 95.44 87 LEU A C 1
ATOM 652 O O . LEU A 1 87 ? -10.885 5.672 0.607 1.00 95.44 87 LEU A O 1
ATOM 656 N N . LEU A 1 88 ? -10.217 3.516 0.570 1.00 95.81 88 LEU A N 1
ATOM 657 C CA . LEU A 1 88 ? -11.008 3.057 1.704 1.00 95.81 88 LEU A CA 1
ATOM 658 C C . LEU A 1 88 ? -10.177 3.153 2.982 1.00 95.81 88 LEU A C 1
ATOM 660 O O . LEU A 1 88 ? -9.039 2.685 3.025 1.00 95.81 88 LEU A O 1
ATOM 664 N N . LYS A 1 89 ? -10.755 3.730 4.037 1.00 96.81 89 LYS A N 1
ATOM 665 C CA . LYS A 1 89 ? -10.192 3.701 5.387 1.00 96.81 89 LYS A CA 1
ATOM 666 C C . LYS A 1 89 ? -10.820 2.561 6.173 1.00 96.81 89 LYS A C 1
ATOM 668 O O . LYS A 1 89 ? -12.043 2.506 6.294 1.00 96.81 89 LYS A O 1
ATOM 673 N N . ILE A 1 90 ? -9.999 1.718 6.781 1.00 96.00 90 ILE A N 1
ATOM 674 C CA . ILE A 1 90 ? -10.443 0.664 7.699 1.00 96.00 90 ILE A CA 1
ATOM 675 C C . ILE A 1 90 ? -9.732 0.786 9.047 1.00 96.00 90 ILE A C 1
ATOM 677 O O . ILE A 1 90 ? -8.664 1.395 9.141 1.00 96.00 90 ILE A O 1
ATOM 681 N N . ASN A 1 91 ? -10.300 0.147 10.070 1.00 92.50 91 ASN A N 1
ATOM 682 C CA . ASN A 1 91 ? -9.593 -0.141 11.314 1.00 92.50 91 ASN A CA 1
ATOM 683 C C . ASN A 1 91 ? -9.310 -1.644 11.405 1.00 92.50 91 ASN A C 1
ATOM 685 O O . ASN A 1 91 ? -10.191 -2.464 11.133 1.00 92.50 91 ASN A O 1
ATOM 689 N N . THR A 1 92 ? -8.102 -2.009 11.824 1.00 87.94 92 THR A N 1
ATOM 690 C CA . THR A 1 92 ? -7.783 -3.389 12.200 1.00 87.94 92 THR A CA 1
ATOM 691 C C . THR A 1 92 ? -8.312 -3.694 13.604 1.00 87.94 92 THR A C 1
ATOM 693 O O . THR A 1 92 ? -8.654 -2.792 14.372 1.00 87.94 92 THR A O 1
ATOM 696 N N . LYS A 1 93 ? -8.345 -4.981 13.977 1.00 82.62 93 LYS A N 1
ATOM 697 C CA . LYS A 1 93 ? -8.714 -5.413 15.341 1.00 82.62 93 LYS A CA 1
ATOM 698 C C . LYS A 1 93 ? -7.798 -4.826 16.421 1.00 82.62 93 LYS A C 1
ATOM 700 O O . LYS A 1 93 ? -8.225 -4.653 17.554 1.00 82.62 93 LYS A O 1
ATOM 705 N N . GLU A 1 94 ? -6.562 -4.508 16.053 1.00 83.75 94 GLU A N 1
ATOM 706 C CA . GLU A 1 94 ? -5.539 -3.917 16.921 1.00 83.75 94 GLU A CA 1
ATOM 707 C C . GLU A 1 94 ? -5.659 -2.385 17.010 1.00 83.75 94 GLU A C 1
ATOM 709 O O . GLU A 1 94 ? -4.870 -1.735 17.689 1.00 83.75 94 GLU A O 1
ATOM 714 N N . GLY A 1 95 ? -6.647 -1.791 16.330 1.00 84.12 95 GLY A N 1
ATOM 715 C CA . GLY A 1 95 ? -6.897 -0.350 16.333 1.00 84.12 95 GLY A CA 1
ATOM 716 C C . GLY A 1 95 ? -6.057 0.444 15.332 1.00 84.12 95 GLY A C 1
ATOM 717 O O . GLY A 1 95 ? -6.177 1.669 15.287 1.00 84.12 95 GLY A O 1
ATOM 718 N N . ALA A 1 96 ? -5.240 -0.216 14.505 1.00 89.69 96 ALA A N 1
ATOM 719 C CA . ALA A 1 96 ? -4.490 0.459 13.452 1.00 89.69 96 ALA A CA 1
ATOM 720 C C . ALA A 1 96 ? -5.440 0.966 12.359 1.00 89.69 96 ALA A C 1
ATOM 722 O O . ALA A 1 96 ? -6.361 0.257 11.948 1.00 89.69 96 ALA A O 1
ATOM 723 N N . GLN A 1 97 ? -5.198 2.183 11.873 1.00 94.44 97 GLN A N 1
ATOM 724 C CA . GLN A 1 97 ? -5.946 2.759 10.758 1.00 94.44 97 GLN A 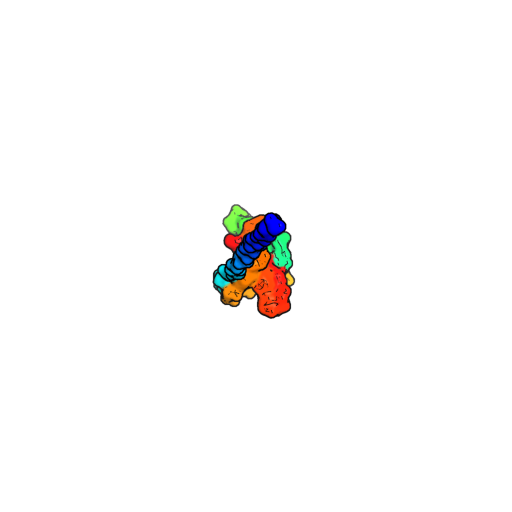CA 1
ATOM 725 C C . GLN A 1 97 ? -5.163 2.552 9.470 1.00 94.44 97 GLN A C 1
ATOM 727 O O . GLN A 1 97 ? -4.010 2.967 9.380 1.00 94.44 97 GLN A O 1
ATOM 732 N N . LEU A 1 98 ? -5.794 1.933 8.479 1.00 97.19 98 LEU A N 1
ATOM 733 C CA . LEU A 1 98 ? -5.150 1.608 7.211 1.00 97.19 98 LEU A CA 1
ATOM 734 C C . LEU A 1 98 ? -5.973 2.108 6.034 1.00 97.19 98 LEU A C 1
ATOM 736 O O . LEU A 1 98 ? -7.197 2.230 6.113 1.00 97.19 98 LEU A O 1
ATOM 740 N N . TRP A 1 99 ? -5.270 2.370 4.939 1.00 97.69 99 TRP A N 1
ATOM 741 C CA . TRP A 1 99 ? -5.813 2.865 3.687 1.00 97.69 99 TRP A CA 1
ATOM 742 C C . TRP A 1 99 ? -5.547 1.875 2.563 1.00 97.69 99 TRP A C 1
ATOM 744 O O . TRP A 1 99 ? -4.396 1.518 2.307 1.00 97.69 99 TRP A O 1
ATOM 754 N N . LEU A 1 100 ? -6.606 1.465 1.877 1.00 95.38 100 LEU A N 1
ATOM 755 C CA . LEU A 1 100 ? -6.575 0.559 0.727 1.00 95.38 100 LEU A CA 1
ATOM 756 C C . LEU A 1 100 ? -7.110 1.258 -0.523 1.00 95.38 100 LEU A C 1
ATOM 758 O O . LEU A 1 100 ? -7.800 2.271 -0.427 1.00 95.38 100 LEU A O 1
ATOM 762 N N . VAL A 1 101 ? -6.742 0.732 -1.694 1.00 93.12 101 VAL A N 1
ATOM 763 C CA . VAL A 1 101 ? -7.375 1.156 -2.951 1.00 93.12 101 VAL A CA 1
ATOM 764 C C . VAL A 1 101 ? -8.794 0.596 -2.954 1.00 93.12 101 VAL A C 1
ATOM 766 O O . VAL A 1 101 ? -8.984 -0.535 -2.511 1.00 93.12 101 VAL A O 1
ATOM 769 N N . GLU A 1 102 ? -9.760 1.414 -3.363 1.00 83.69 102 GLU A N 1
ATOM 770 C CA . GLU A 1 102 ? -11.148 0.981 -3.557 1.00 83.69 102 GLU A CA 1
ATOM 771 C C . GLU A 1 102 ? -11.307 0.010 -4.734 1.00 83.69 102 GLU A C 1
ATOM 773 O O . GLU A 1 102 ? -10.628 0.219 -5.770 1.00 83.69 102 GLU A O 1
#

Foldseek 3Di:
DDDDDDDDDDPPPPPPPPDFDKDFFDFFKWFLDPVLQVLLVVLVVCLVPPPDPVSNVVSVVVSCVSRVPTIDTDGGMWGFPDDDPQWTWTADPVRRITIGHD

Radius of gyration: 23.83 Å; chains: 1; bounding box: 81×40×52 Å

Sequence (102 aa):
MKKSLLRTAILLSSAATAQAETVLLDGDIGCESTKVQQSRVQMTRVIMTADNAQTKDQVTRELVDLTSKNCVPLSGIFTVQGRERGLLKINTKEGAQLWLVE

Organism: NCBI:txid92645

Secondary structure (DSSP, 8-state):
------------------PPPEEEEEEEEEESSHHHHHHHHHHHHHHHH-S-HHHHHHHHHHHHHHHHHHEEEEEEEEEEEEEETTEEEEE-TTS-EEEEE-